Protein AF-A0A968MEV9-F1 (afdb_monomer)

Foldseek 3Di:
DPLPQDEDEAEAEDAPVVVVVCCVVPVVDPDPQQKDWDQPDDDSHQYTYIYGYLVSLVVVCVVPPPHDSVLSVQLSVQLNSVVSVVQDCPDPVSVVVSVVSSVVVSVVVVVVD

Nearest PDB structures (foldseek):
  7rkx-assembly1_A  TM=3.833E-01  e=2.761E+00  Homo sapiens
  9epq-assembly1_A  TM=3.760E-01  e=3.135E+00  Homo sapiens
  8xip-assembly1_B  TM=4.275E-01  e=3.559E+00  Homo sapiens

Sequence (113 aa):
MKLKFQGILVLFFVTITIYSKLMLNFLNHSYLTDVITFNENSKNIVNGSIFISLDRVTENANIYSGTNFLDELLRVIIHGILHLMGYDDNNAVNTSLMRQKENFYLNKLSLHF

pLDDT: mean 84.19, std 14.18, range [37.28, 96.06]

Structure (mmCIF, N/CA/C/O backbone):
data_AF-A0A968MEV9-F1
#
_entry.id   AF-A0A968MEV9-F1
#
loop_
_atom_site.group_PDB
_atom_site.id
_atom_site.type_symbol
_atom_site.label_atom_id
_atom_site.label_alt_id
_atom_site.label_comp_id
_atom_site.label_asym_id
_atom_site.label_entity_id
_atom_site.label_seq_id
_atom_site.pdbx_PDB_ins_code
_atom_site.Cartn_x
_atom_site.Cartn_y
_atom_site.Cartn_z
_atom_site.occupancy
_atom_site.B_iso_or_equiv
_atom_site.auth_seq_id
_atom_site.auth_comp_id
_atom_site.auth_asym_id
_atom_site.auth_atom_id
_atom_site.pdbx_PDB_model_num
ATOM 1 N N . MET A 1 1 ? -10.295 -20.964 -17.027 1.00 37.28 1 MET A N 1
ATOM 2 C CA . MET A 1 1 ? -8.833 -20.752 -17.101 1.00 37.28 1 MET A CA 1
ATOM 3 C C . MET A 1 1 ? -8.332 -20.470 -15.688 1.00 37.28 1 MET A C 1
ATOM 5 O O . MET A 1 1 ? -8.718 -19.456 -15.126 1.00 37.28 1 MET A O 1
ATOM 9 N N . LYS A 1 2 ? -7.603 -21.396 -15.047 1.00 41.38 2 LYS A N 1
ATOM 10 C CA . LYS A 1 2 ? -7.075 -21.170 -13.688 1.00 41.38 2 LYS A CA 1
ATOM 11 C C . LYS A 1 2 ? -5.880 -20.222 -13.799 1.00 41.38 2 LYS A C 1
ATOM 13 O O . LYS A 1 2 ? -4.815 -20.646 -14.233 1.00 41.38 2 LYS A O 1
ATOM 18 N N . LEU A 1 3 ? -6.078 -18.952 -13.458 1.00 46.81 3 LEU A N 1
ATOM 19 C CA . LEU A 1 3 ? -5.002 -17.974 -13.332 1.00 46.81 3 LEU A CA 1
ATOM 20 C C . LEU A 1 3 ? -4.097 -18.405 -12.168 1.00 46.81 3 LEU A C 1
ATOM 22 O O . LEU A 1 3 ? -4.409 -18.167 -11.006 1.00 46.81 3 LEU A O 1
ATOM 26 N N . LYS A 1 4 ? -3.012 -19.120 -12.474 1.00 49.62 4 LYS A N 1
ATOM 27 C CA . LYS A 1 4 ? -1.913 -19.353 -11.534 1.00 49.62 4 LYS A CA 1
ATOM 28 C C . LYS A 1 4 ? -0.908 -18.221 -11.723 1.00 49.62 4 LYS A C 1
ATOM 30 O O . LYS A 1 4 ? -0.006 -18.335 -12.544 1.00 49.62 4 LYS A O 1
ATOM 35 N N . PHE A 1 5 ? -1.094 -17.129 -10.990 1.00 62.66 5 PHE A N 1
ATOM 36 C CA . PHE A 1 5 ? -0.058 -16.114 -10.833 1.00 62.66 5 PHE A CA 1
ATOM 37 C C . PHE A 1 5 ? 0.939 -16.651 -9.803 1.00 62.66 5 PHE A C 1
ATOM 39 O O . PHE A 1 5 ? 0.657 -16.642 -8.609 1.00 62.66 5 PHE A O 1
ATOM 46 N N . GLN A 1 6 ? 2.057 -17.214 -10.256 1.00 71.44 6 GLN A N 1
ATOM 47 C CA . GLN A 1 6 ? 3.141 -17.630 -9.369 1.00 71.44 6 GLN A CA 1
ATOM 48 C C . GLN A 1 6 ? 4.305 -16.681 -9.616 1.00 71.44 6 GLN A C 1
ATOM 50 O O . GLN A 1 6 ? 4.988 -16.805 -10.628 1.00 71.44 6 GLN A O 1
ATOM 55 N N . GLY A 1 7 ? 4.461 -15.702 -8.733 1.00 84.19 7 GLY A N 1
ATOM 56 C CA . GLY A 1 7 ? 5.494 -14.680 -8.827 1.00 84.19 7 GLY A CA 1
ATOM 57 C C . GLY A 1 7 ? 6.005 -14.262 -7.457 1.00 84.19 7 GLY A C 1
ATOM 58 O O . GLY A 1 7 ? 5.650 -14.869 -6.443 1.00 84.19 7 GLY A O 1
ATOM 59 N N . ILE A 1 8 ? 6.886 -13.270 -7.450 1.00 89.38 8 ILE A N 1
ATOM 60 C CA . ILE A 1 8 ? 7.615 -12.809 -6.273 1.00 89.38 8 ILE A CA 1
ATOM 61 C C . ILE A 1 8 ? 7.134 -11.408 -5.919 1.00 89.38 8 ILE A C 1
ATOM 63 O O . ILE A 1 8 ? 7.180 -10.495 -6.742 1.00 89.38 8 ILE A O 1
ATOM 67 N N . LEU A 1 9 ? 6.710 -11.249 -4.669 1.00 92.44 9 LEU A N 1
ATOM 68 C CA . LEU A 1 9 ? 6.416 -9.955 -4.080 1.00 92.44 9 LEU A CA 1
ATOM 69 C C . LEU A 1 9 ? 7.501 -9.617 -3.063 1.00 92.44 9 LEU A C 1
ATOM 71 O O . LEU A 1 9 ? 7.747 -10.403 -2.146 1.00 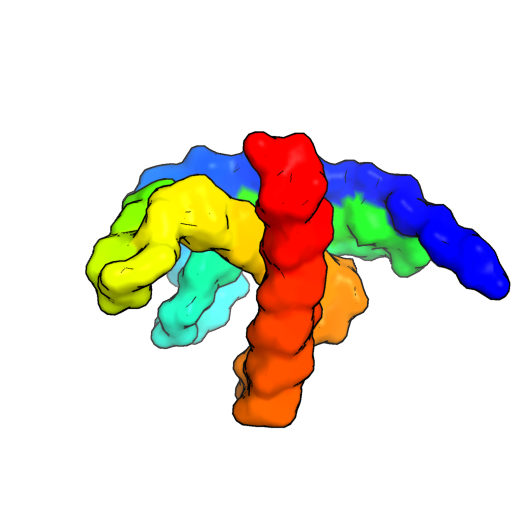92.44 9 LEU A O 1
ATOM 75 N N . VAL A 1 10 ? 8.120 -8.449 -3.206 1.00 95.19 10 VAL A N 1
ATOM 76 C CA . VAL A 1 10 ? 9.076 -7.926 -2.226 1.00 95.19 10 VAL A CA 1
ATOM 77 C C . VAL A 1 10 ? 8.439 -6.744 -1.503 1.00 95.19 10 VAL A C 1
ATOM 79 O O . VAL A 1 10 ? 8.006 -5.781 -2.131 1.00 95.19 10 VAL A O 1
ATOM 82 N N . LEU A 1 11 ? 8.365 -6.820 -0.175 1.00 94.88 11 LEU A N 1
ATOM 83 C CA . LEU A 1 11 ? 7.850 -5.741 0.666 1.00 94.88 11 LEU A CA 1
ATOM 84 C C . LEU A 1 11 ? 9.019 -5.015 1.332 1.00 94.88 11 LEU A C 1
ATOM 86 O O . LEU A 1 11 ? 9.791 -5.623 2.075 1.00 94.88 11 LEU A O 1
ATOM 90 N N . PHE A 1 12 ? 9.129 -3.714 1.086 1.00 95.62 12 PHE A N 1
ATOM 91 C CA . PHE A 1 12 ? 10.108 -2.838 1.715 1.00 95.62 12 PHE A CA 1
ATOM 92 C C . PHE A 1 12 ? 9.413 -1.937 2.732 1.00 95.62 12 PHE A C 1
ATOM 94 O O . PHE A 1 12 ? 8.670 -1.026 2.367 1.00 95.62 12 PHE A O 1
ATOM 101 N N . PHE A 1 13 ? 9.693 -2.157 4.014 1.00 94.31 13 PHE A N 1
ATOM 102 C CA . PHE A 1 13 ? 9.281 -1.247 5.080 1.00 94.31 13 PHE A CA 1
ATOM 103 C C . PHE A 1 13 ? 10.368 -0.201 5.289 1.00 94.31 13 PHE A C 1
ATOM 105 O O . PHE A 1 13 ? 11.518 -0.535 5.579 1.00 94.31 13 PHE A O 1
ATOM 112 N N . VAL A 1 14 ? 10.011 1.065 5.098 1.00 93.25 14 VAL A N 1
ATOM 113 C CA . VAL A 1 14 ? 10.964 2.175 5.068 1.00 93.25 14 VAL A CA 1
ATOM 114 C C . VAL A 1 14 ? 10.534 3.304 5.996 1.00 93.25 14 VAL A C 1
ATOM 116 O O . VAL A 1 14 ? 9.361 3.453 6.334 1.00 93.25 14 VAL A O 1
ATOM 119 N N . THR A 1 15 ? 11.498 4.126 6.399 1.00 91.31 15 THR A N 1
ATOM 120 C CA . THR A 1 15 ? 11.221 5.368 7.128 1.00 91.31 15 THR A CA 1
ATOM 121 C C . THR A 1 15 ? 10.630 6.419 6.194 1.00 91.31 15 THR A C 1
ATOM 123 O O . THR A 1 15 ? 10.892 6.402 4.984 1.00 91.31 15 THR A O 1
ATOM 126 N N . ILE A 1 16 ? 9.896 7.384 6.752 1.00 88.94 16 ILE A N 1
ATOM 127 C CA . ILE A 1 16 ? 9.340 8.520 6.003 1.00 88.94 16 ILE A CA 1
ATOM 128 C C . ILE A 1 16 ? 10.396 9.251 5.162 1.00 88.94 16 ILE A C 1
ATOM 130 O O . ILE A 1 16 ? 10.146 9.613 4.017 1.00 88.94 16 ILE A O 1
ATOM 134 N N . THR A 1 17 ? 11.622 9.395 5.673 1.00 90.31 17 THR A N 1
ATOM 135 C CA . THR A 1 17 ? 12.719 10.059 4.955 1.00 90.31 17 THR A CA 1
ATOM 136 C C . THR A 1 17 ? 13.110 9.319 3.676 1.00 90.31 17 THR A C 1
ATOM 138 O O . THR A 1 17 ? 13.394 9.953 2.659 1.00 90.31 17 THR A O 1
ATOM 141 N N 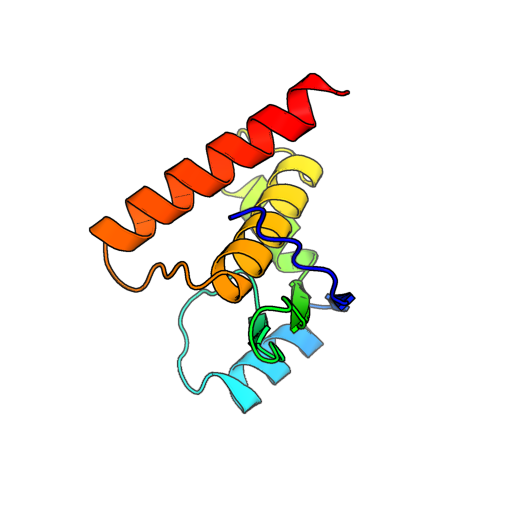. ILE A 1 18 ? 13.155 7.984 3.712 1.00 90.44 18 ILE A N 1
ATOM 142 C CA . ILE A 1 18 ? 13.447 7.167 2.526 1.00 90.44 18 ILE A CA 1
ATOM 143 C C . ILE A 1 18 ? 12.245 7.196 1.581 1.00 90.44 18 ILE A C 1
ATOM 145 O O . ILE A 1 18 ? 12.420 7.412 0.384 1.00 90.44 18 ILE A O 1
ATOM 149 N N . TYR A 1 19 ? 11.036 7.046 2.122 1.00 89.81 19 TYR A N 1
ATOM 150 C CA . TYR A 1 19 ? 9.796 7.054 1.352 1.00 89.81 19 TYR A CA 1
ATOM 151 C C . TYR A 1 19 ? 9.620 8.345 0.541 1.00 89.81 19 TYR A C 1
ATOM 153 O O . TYR A 1 19 ? 9.461 8.292 -0.676 1.00 89.81 19 TYR A O 1
ATOM 161 N N . SER A 1 20 ? 9.768 9.511 1.175 1.00 87.38 20 SER A N 1
ATOM 162 C CA . SER A 1 20 ? 9.648 10.812 0.507 1.00 87.38 20 SER A CA 1
ATOM 163 C C . SER A 1 20 ? 10.685 11.005 -0.601 1.00 87.38 20 SER A C 1
ATOM 165 O O . SER A 1 20 ? 10.376 11.571 -1.647 1.00 87.38 20 SER A O 1
ATOM 167 N N . LYS A 1 21 ? 11.914 10.498 -0.419 1.00 88.31 21 LYS A N 1
ATOM 168 C CA . LYS A 1 21 ? 12.934 10.515 -1.482 1.00 88.31 21 LYS A CA 1
ATOM 169 C C . LYS A 1 21 ? 12.526 9.645 -2.669 1.00 88.31 21 LYS A C 1
ATOM 171 O O . LYS A 1 21 ? 12.716 10.059 -3.808 1.00 88.31 21 LYS A O 1
ATOM 176 N N . LEU A 1 22 ? 11.964 8.462 -2.417 1.00 87.50 22 LEU A N 1
ATOM 177 C CA . LEU A 1 22 ? 11.455 7.592 -3.479 1.00 87.50 22 LEU A CA 1
ATOM 178 C C . LEU A 1 22 ? 10.298 8.260 -4.232 1.00 87.50 22 LEU A C 1
ATOM 180 O O . LEU A 1 22 ? 10.324 8.283 -5.459 1.00 87.50 22 LEU A O 1
ATOM 184 N N . MET A 1 23 ? 9.338 8.866 -3.525 1.00 84.12 23 MET A N 1
ATOM 185 C CA . MET A 1 23 ? 8.238 9.602 -4.163 1.00 84.12 23 MET A CA 1
ATOM 186 C C . MET A 1 23 ? 8.756 10.701 -5.097 1.00 84.12 23 MET A C 1
ATOM 188 O O . MET A 1 23 ? 8.340 10.769 -6.253 1.00 84.12 23 MET A O 1
ATOM 192 N N . LEU A 1 24 ? 9.693 11.528 -4.620 1.00 83.31 24 LEU A N 1
ATOM 193 C CA . LEU A 1 24 ? 10.280 12.611 -5.414 1.00 83.31 24 LEU A CA 1
ATOM 194 C C . LEU A 1 24 ? 11.005 12.090 -6.658 1.00 83.31 24 LEU A C 1
ATOM 196 O O . LEU A 1 24 ? 10.860 12.664 -7.732 1.00 83.31 24 LEU A O 1
ATOM 200 N N . ASN A 1 25 ? 11.766 11.004 -6.521 1.00 84.00 25 ASN A N 1
ATOM 201 C CA . ASN A 1 25 ? 12.588 10.480 -7.608 1.00 84.00 25 ASN A CA 1
ATOM 202 C C . ASN A 1 25 ? 11.783 9.732 -8.678 1.00 84.00 25 ASN A C 1
ATOM 204 O O . ASN A 1 25 ? 12.206 9.705 -9.832 1.00 84.00 25 ASN A O 1
ATOM 208 N N . PHE A 1 26 ? 10.673 9.089 -8.303 1.00 80.25 26 PHE A N 1
ATOM 209 C CA . PHE A 1 26 ? 9.972 8.151 -9.186 1.00 80.25 26 PHE A CA 1
ATOM 210 C C . PHE A 1 26 ? 8.570 8.588 -9.599 1.00 80.25 26 PHE A C 1
ATOM 212 O O . PHE A 1 26 ? 8.105 8.141 -10.645 1.00 80.25 26 PHE A O 1
ATOM 219 N N . LEU A 1 27 ? 7.888 9.437 -8.823 1.00 73.25 27 LEU A N 1
ATOM 220 C CA . LEU A 1 27 ? 6.476 9.739 -9.074 1.00 73.25 27 LEU A CA 1
ATOM 221 C C . LEU A 1 27 ? 6.201 11.162 -9.562 1.00 73.25 27 LEU A C 1
ATOM 223 O O . LEU A 1 27 ? 5.088 11.387 -10.021 1.00 73.25 27 LEU A O 1
ATOM 227 N N . ASN A 1 28 ? 7.169 12.094 -9.545 1.00 60.09 28 ASN A N 1
ATOM 228 C CA . ASN A 1 28 ? 7.095 13.472 -10.097 1.00 60.09 28 ASN A CA 1
ATOM 229 C C . ASN A 1 28 ? 5.841 14.313 -9.736 1.00 60.09 28 ASN A C 1
ATOM 231 O O . ASN A 1 28 ? 5.708 15.460 -10.167 1.00 60.09 28 ASN A O 1
ATOM 235 N N . HIS A 1 29 ? 4.938 13.779 -8.919 1.00 53.38 29 HIS A N 1
ATOM 236 C CA . HIS A 1 29 ? 3.664 14.345 -8.533 1.00 53.38 29 HIS A CA 1
ATOM 237 C C . HIS A 1 29 ? 3.425 14.056 -7.055 1.00 53.38 29 HIS A C 1
ATOM 239 O O . HIS A 1 29 ? 3.536 12.932 -6.572 1.00 53.38 29 HIS A O 1
ATOM 245 N N . SER A 1 30 ? 3.081 15.119 -6.341 1.00 46.12 30 SER A N 1
ATOM 246 C CA . SER A 1 30 ? 2.752 15.153 -4.923 1.00 46.12 30 SER A CA 1
ATOM 247 C C . SER A 1 30 ? 1.309 14.704 -4.670 1.00 46.12 30 SER A C 1
ATOM 249 O O . SER A 1 30 ? 0.536 15.440 -4.057 1.00 46.12 30 SER A O 1
ATOM 251 N N . TYR A 1 31 ? 0.911 13.534 -5.172 1.00 51.38 31 TYR A N 1
ATOM 252 C CA . TYR A 1 31 ? -0.292 12.887 -4.648 1.00 51.38 31 TYR A CA 1
ATOM 253 C C . TYR A 1 31 ? 0.075 12.195 -3.334 1.00 51.38 31 TYR A C 1
ATOM 255 O O . TYR A 1 31 ? 1.155 11.622 -3.213 1.00 51.38 31 TYR A O 1
ATOM 263 N N . LEU A 1 32 ? -0.803 12.292 -2.333 1.00 55.72 32 LEU A N 1
ATOM 264 C CA . LEU A 1 32 ? -0.718 11.537 -1.081 1.00 55.72 32 LEU A CA 1
ATOM 265 C C . LEU A 1 32 ? -0.920 10.052 -1.411 1.00 55.72 32 LEU A C 1
ATOM 267 O O . LEU A 1 32 ? -2.031 9.546 -1.315 1.00 55.72 32 LEU A O 1
ATOM 271 N N . THR A 1 33 ? 0.125 9.382 -1.896 1.00 68.44 33 THR A N 1
ATOM 272 C CA . THR A 1 33 ? 0.098 7.933 -2.101 1.00 68.44 33 THR A CA 1
ATOM 273 C C . THR A 1 33 ? 0.601 7.278 -0.824 1.00 68.44 33 THR A C 1
ATOM 275 O O . THR A 1 33 ? 1.669 7.614 -0.299 1.00 68.44 33 THR A O 1
ATOM 278 N N . ASP A 1 34 ? -0.188 6.348 -0.303 1.00 75.44 34 ASP A N 1
ATOM 279 C CA . ASP A 1 34 ? 0.112 5.631 0.940 1.00 75.44 34 ASP A CA 1
ATOM 280 C C . ASP A 1 34 ? 1.034 4.423 0.693 1.00 75.44 34 ASP A C 1
ATOM 282 O O . ASP A 1 34 ? 1.511 3.776 1.626 1.00 75.44 34 ASP A O 1
ATOM 286 N N . VAL A 1 35 ? 1.309 4.142 -0.583 1.00 87.12 35 VAL A N 1
ATOM 287 C CA . VAL A 1 35 ? 2.212 3.100 -1.054 1.00 87.12 35 VAL A CA 1
ATOM 288 C C . VAL A 1 35 ? 2.897 3.512 -2.360 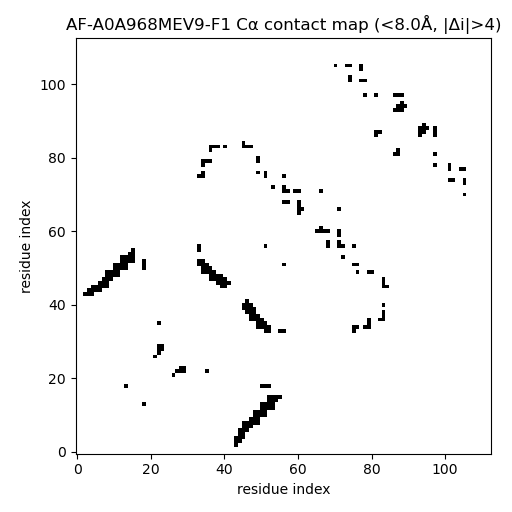1.00 87.12 35 VAL A C 1
ATOM 290 O O . VAL A 1 35 ? 2.320 4.236 -3.175 1.00 87.12 35 VAL A O 1
ATOM 293 N N . ILE A 1 36 ? 4.114 3.013 -2.589 1.00 89.50 36 ILE A N 1
ATOM 294 C CA . ILE A 1 36 ? 4.782 3.072 -3.898 1.00 89.50 36 ILE A CA 1
ATOM 295 C C . ILE A 1 36 ? 4.934 1.646 -4.405 1.00 89.50 36 ILE A C 1
ATOM 297 O O . ILE A 1 36 ? 5.513 0.795 -3.728 1.00 89.50 36 ILE A O 1
ATOM 301 N N . THR A 1 37 ? 4.431 1.395 -5.608 1.00 90.50 37 THR A N 1
ATOM 302 C CA . THR A 1 37 ? 4.441 0.069 -6.220 1.00 90.50 37 THR A CA 1
ATOM 303 C C . THR A 1 37 ? 5.259 0.097 -7.503 1.00 90.50 37 THR A C 1
ATOM 305 O O . THR A 1 37 ? 4.961 0.862 -8.418 1.00 90.50 37 THR A O 1
ATOM 308 N N . PHE A 1 38 ? 6.268 -0.766 -7.586 1.00 90.00 38 PHE A N 1
ATOM 309 C CA . PHE A 1 38 ? 7.029 -1.014 -8.806 1.00 90.00 38 PHE A CA 1
ATOM 310 C C . PHE A 1 38 ? 6.516 -2.294 -9.449 1.00 90.00 38 PHE A C 1
ATOM 312 O O . PHE A 1 38 ? 6.662 -3.387 -8.899 1.00 90.00 38 PHE A O 1
ATOM 319 N N . ASN A 1 39 ? 5.877 -2.136 -10.605 1.00 89.75 39 ASN A N 1
ATOM 320 C CA . ASN A 1 39 ? 5.334 -3.245 -11.369 1.00 89.75 39 ASN A CA 1
ATOM 321 C C . ASN A 1 39 ? 6.448 -3.913 -12.185 1.00 89.75 39 ASN A C 1
ATOM 323 O O . ASN A 1 39 ? 6.980 -3.323 -13.123 1.00 89.75 39 ASN A O 1
ATOM 327 N N . GLU A 1 40 ? 6.774 -5.151 -11.824 1.00 91.12 40 GLU A N 1
ATOM 328 C CA . GLU A 1 40 ? 7.804 -5.974 -12.466 1.00 91.12 40 GLU A CA 1
ATOM 329 C C . GLU A 1 40 ? 7.175 -7.213 -13.128 1.00 91.12 40 GLU A C 1
ATOM 331 O O . GLU A 1 40 ? 7.847 -8.218 -13.392 1.00 91.12 40 GLU A O 1
ATOM 336 N N . ASN A 1 41 ? 5.859 -7.167 -13.371 1.00 86.75 41 ASN A N 1
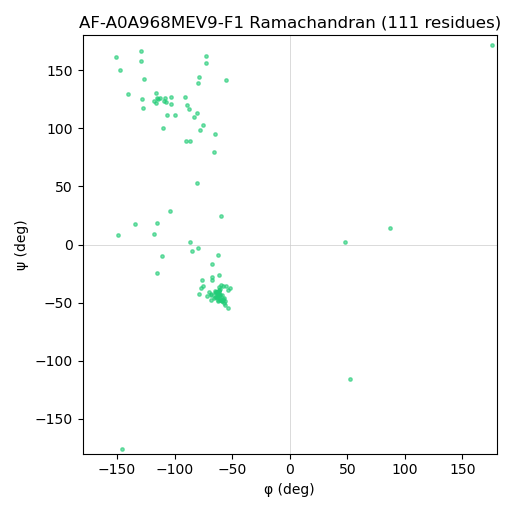ATOM 337 C CA . ASN A 1 41 ? 5.094 -8.276 -13.919 1.00 86.75 41 ASN A CA 1
ATOM 338 C C . ASN A 1 41 ? 5.684 -8.755 -15.249 1.00 86.75 41 ASN A C 1
ATOM 340 O O . ASN A 1 41 ? 6.072 -7.973 -16.118 1.00 86.75 41 ASN A O 1
ATOM 344 N N . SER A 1 42 ? 5.664 -10.073 -15.449 1.00 84.94 42 SER A N 1
ATOM 345 C CA . SER A 1 42 ? 6.058 -10.694 -16.713 1.00 84.94 42 SER A CA 1
ATOM 346 C C . SER A 1 42 ? 4.960 -11.629 -17.191 1.00 84.94 42 SER A C 1
ATOM 348 O O . SER A 1 42 ? 4.638 -12.624 -16.539 1.00 84.94 42 SER A O 1
ATOM 350 N N . LYS A 1 43 ? 4.373 -11.323 -18.353 1.00 83.88 43 LYS A N 1
ATOM 351 C CA . LYS A 1 43 ? 3.228 -12.060 -18.914 1.00 83.88 43 LYS A CA 1
ATOM 352 C C . LYS A 1 43 ? 2.090 -12.171 -17.883 1.00 83.88 43 LYS A C 1
ATOM 354 O O . LYS A 1 43 ? 1.529 -11.164 -17.477 1.00 83.88 43 LYS A O 1
ATOM 359 N N . ASN A 1 44 ? 1.777 -13.393 -17.452 1.00 81.88 44 ASN A N 1
ATOM 360 C CA . ASN A 1 44 ? 0.711 -13.711 -16.502 1.00 81.88 44 ASN A CA 1
ATOM 361 C C . ASN A 1 44 ? 1.269 -14.020 -15.103 1.00 81.88 44 ASN A C 1
ATOM 363 O O . ASN A 1 44 ? 0.701 -14.838 -14.381 1.00 81.88 44 ASN A O 1
ATOM 367 N N . ILE A 1 45 ? 2.414 -13.439 -14.745 1.00 86.19 45 ILE A N 1
ATOM 368 C CA . ILE A 1 45 ? 3.048 -13.587 -13.435 1.00 86.19 45 ILE A CA 1
ATOM 369 C C . ILE A 1 45 ? 3.048 -12.222 -12.754 1.00 86.19 45 ILE A C 1
ATOM 371 O O . ILE A 1 45 ? 3.539 -11.251 -13.329 1.00 86.19 45 ILE A O 1
ATOM 375 N N . VAL A 1 46 ? 2.506 -12.175 -11.534 1.00 86.81 46 VAL A N 1
ATOM 376 C CA . VAL A 1 46 ? 2.542 -10.973 -10.698 1.00 86.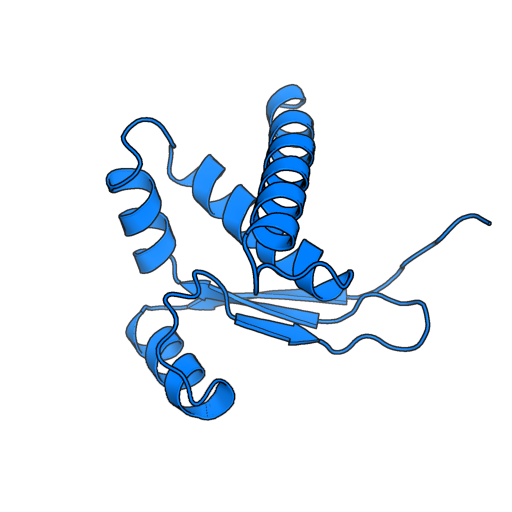81 46 VAL A CA 1
ATOM 377 C C . VAL A 1 46 ? 3.877 -10.920 -9.969 1.00 86.81 46 VAL A C 1
ATOM 379 O O . VAL A 1 46 ? 4.113 -11.732 -9.077 1.00 86.81 46 VAL A O 1
ATOM 382 N N . ASN A 1 47 ? 4.728 -9.979 -10.362 1.00 90.06 47 ASN A N 1
ATOM 383 C CA . ASN A 1 47 ? 5.986 -9.671 -9.699 1.00 90.06 47 ASN A CA 1
ATOM 384 C C . ASN A 1 47 ? 6.022 -8.180 -9.387 1.00 90.06 47 ASN A C 1
ATOM 386 O O . ASN A 1 47 ? 5.606 -7.354 -10.202 1.00 90.06 47 ASN A O 1
ATOM 390 N N . GLY A 1 48 ? 6.573 -7.824 -8.240 1.00 91.88 48 GLY A N 1
ATOM 391 C CA . GLY A 1 48 ? 6.793 -6.420 -7.959 1.00 91.88 48 GLY A CA 1
ATOM 392 C C . GLY A 1 48 ? 7.341 -6.157 -6.580 1.00 91.88 48 GLY A C 1
ATOM 393 O O . GLY A 1 48 ? 7.388 -7.027 -5.704 1.00 91.88 48 GLY A O 1
ATOM 394 N N . SER A 1 49 ? 7.701 -4.897 -6.404 1.00 94.25 49 SER A N 1
ATOM 395 C CA . SER A 1 49 ? 8.204 -4.368 -5.151 1.00 94.25 49 SER A CA 1
ATOM 396 C C . SER A 1 49 ? 7.241 -3.317 -4.619 1.00 94.25 49 SER A C 1
ATOM 398 O O . SER A 1 49 ? 6.847 -2.404 -5.346 1.00 94.25 49 SER A O 1
ATOM 400 N N . ILE A 1 50 ? 6.862 -3.439 -3.351 1.00 93.69 50 ILE A N 1
ATOM 401 C CA . ILE A 1 50 ? 5.963 -2.506 -2.670 1.00 93.69 50 ILE A CA 1
ATOM 402 C C . ILE A 1 50 ? 6.741 -1.836 -1.542 1.00 93.69 50 ILE A C 1
ATOM 404 O O . ILE A 1 50 ? 7.256 -2.511 -0.651 1.00 93.69 50 ILE A O 1
ATOM 408 N N . PHE A 1 51 ? 6.816 -0.510 -1.573 1.00 94.81 51 PHE A N 1
ATOM 409 C CA . PHE A 1 51 ? 7.453 0.300 -0.540 1.00 94.81 51 PHE A CA 1
ATOM 410 C C . PHE A 1 51 ? 6.387 0.934 0.343 1.00 94.81 51 PHE A C 1
ATOM 412 O O . PHE A 1 51 ? 5.474 1.597 -0.151 1.00 94.81 51 PHE A O 1
ATOM 419 N N . ILE A 1 52 ? 6.525 0.731 1.651 1.00 93.56 52 ILE A N 1
ATOM 420 C CA . ILE A 1 52 ? 5.541 1.116 2.661 1.00 93.56 52 ILE A CA 1
ATOM 421 C C . ILE A 1 52 ? 6.246 1.923 3.747 1.00 93.56 52 ILE A C 1
ATOM 423 O O . ILE A 1 52 ? 7.219 1.456 4.347 1.00 93.56 52 ILE A O 1
ATOM 427 N N . SER A 1 53 ? 5.741 3.125 4.024 1.00 93.19 53 SER A N 1
ATOM 428 C CA . SER A 1 53 ? 6.171 3.911 5.180 1.00 93.19 53 SER A CA 1
ATOM 429 C C . SER A 1 53 ? 5.350 3.529 6.408 1.00 93.19 53 SER A C 1
ATOM 431 O O . SER A 1 53 ? 4.142 3.751 6.445 1.00 93.19 53 SER A O 1
ATOM 433 N N . LEU A 1 54 ? 6.006 2.983 7.437 1.00 91.81 54 LEU A N 1
ATOM 434 C CA . LEU A 1 54 ? 5.328 2.654 8.699 1.00 91.81 54 LEU A CA 1
ATOM 435 C C . LEU A 1 54 ? 4.860 3.908 9.450 1.00 91.81 54 LEU A C 1
ATOM 437 O O . LEU A 1 54 ? 3.854 3.861 10.157 1.00 91.81 54 LEU A O 1
ATOM 441 N N . ASP A 1 55 ? 5.552 5.032 9.255 1.00 91.25 55 ASP A N 1
ATOM 442 C CA . ASP A 1 55 ? 5.140 6.336 9.773 1.00 91.25 55 ASP A CA 1
ATOM 443 C C . ASP A 1 55 ? 3.792 6.750 9.158 1.00 91.25 55 ASP A C 1
ATOM 445 O O . ASP A 1 55 ? 2.853 7.055 9.890 1.00 91.25 55 ASP A O 1
ATOM 449 N N . ARG A 1 56 ? 3.646 6.643 7.826 1.00 89.50 56 ARG A N 1
ATOM 450 C CA . ARG A 1 56 ? 2.380 6.925 7.120 1.00 89.50 56 ARG A CA 1
ATOM 451 C C . ARG A 1 56 ? 1.250 5.992 7.542 1.00 89.50 56 ARG A C 1
ATOM 453 O O . ARG A 1 56 ? 0.140 6.459 7.765 1.00 89.50 56 ARG A O 1
ATOM 460 N N . VAL A 1 57 ? 1.530 4.696 7.690 1.00 91.19 57 VAL A N 1
ATOM 461 C CA . VAL A 1 57 ? 0.550 3.716 8.198 1.00 91.19 57 VAL A CA 1
ATOM 462 C C . VAL A 1 57 ? 0.076 4.112 9.597 1.00 91.19 57 VAL A C 1
ATOM 464 O O . VAL A 1 57 ? -1.118 4.089 9.880 1.00 91.19 57 VAL A O 1
ATOM 467 N N . THR A 1 58 ? 0.999 4.524 10.467 1.00 90.31 58 THR A N 1
ATOM 468 C CA . THR A 1 58 ? 0.672 4.970 11.828 1.00 90.31 58 THR A CA 1
ATOM 469 C C . THR A 1 58 ? -0.164 6.249 11.811 1.00 90.31 58 THR A C 1
ATOM 471 O O . THR A 1 58 ? -1.166 6.340 12.519 1.00 90.31 58 THR A O 1
ATOM 474 N N . GLU A 1 59 ? 0.209 7.231 10.990 1.00 88.94 59 GLU A N 1
ATOM 475 C CA . GLU A 1 59 ? -0.566 8.461 10.804 1.00 88.94 59 GLU A CA 1
ATOM 476 C C . GLU A 1 59 ? -1.981 8.165 10.304 1.00 88.94 59 GLU A C 1
ATOM 478 O O . GLU A 1 59 ? -2.945 8.650 10.893 1.00 88.94 59 GLU A O 1
ATOM 483 N N . ASN A 1 60 ? -2.121 7.333 9.271 1.00 86.50 60 ASN A N 1
ATOM 484 C CA . ASN A 1 60 ? -3.419 6.951 8.723 1.00 86.50 60 ASN A CA 1
ATOM 485 C C . ASN A 1 60 ? -4.279 6.233 9.771 1.00 86.50 60 ASN A C 1
ATOM 487 O O . ASN A 1 60 ? -5.433 6.614 9.967 1.00 86.50 60 ASN A O 1
ATOM 491 N N . ALA A 1 61 ? -3.719 5.261 10.497 1.00 87.62 61 ALA A N 1
ATOM 492 C CA . ALA A 1 61 ? -4.428 4.553 11.563 1.00 87.62 61 ALA A CA 1
ATOM 493 C C . ALA A 1 61 ? -4.951 5.509 12.655 1.00 87.62 61 ALA A C 1
ATOM 495 O O . ALA A 1 61 ? -6.046 5.316 13.175 1.00 87.62 61 ALA A O 1
ATOM 496 N N . ASN A 1 62 ? -4.207 6.576 12.967 1.00 85.31 62 ASN A N 1
ATOM 497 C CA . ASN A 1 62 ? -4.634 7.591 13.935 1.00 85.31 62 ASN A CA 1
ATOM 498 C C . ASN A 1 62 ? -5.683 8.565 13.368 1.00 85.31 62 ASN A C 1
ATOM 500 O O . ASN A 1 62 ? -6.592 8.978 14.091 1.00 85.31 62 ASN A O 1
ATOM 504 N N . ILE A 1 63 ? -5.564 8.948 12.091 1.00 82.31 63 ILE A N 1
ATOM 505 C CA . ILE A 1 63 ? -6.508 9.849 11.406 1.00 82.31 63 ILE A CA 1
ATOM 506 C C . ILE A 1 63 ? -7.878 9.180 11.275 1.00 82.31 63 ILE A C 1
ATOM 508 O O . ILE A 1 63 ? -8.909 9.788 11.567 1.00 82.31 63 ILE A O 1
ATOM 512 N N . TYR A 1 64 ? -7.898 7.917 10.858 1.00 72.69 64 TYR A N 1
ATOM 513 C CA . TYR A 1 64 ? -9.115 7.130 10.751 1.00 72.69 64 TYR A CA 1
ATOM 514 C C . TYR A 1 64 ? -9.395 6.489 12.110 1.00 72.69 64 TYR A C 1
ATOM 516 O O . TYR A 1 64 ? -8.948 5.376 12.373 1.00 72.69 64 TYR A O 1
ATOM 524 N N . SER A 1 65 ? -10.130 7.205 12.972 1.00 52.69 65 SER A N 1
ATOM 525 C CA . SER A 1 65 ? -10.347 6.949 14.414 1.00 52.69 65 SER A CA 1
ATOM 526 C C . SER A 1 65 ? -11.004 5.604 14.815 1.00 52.69 65 SER A C 1
ATOM 528 O O . SER A 1 65 ? -11.611 5.506 15.878 1.00 52.69 65 SER A O 1
ATOM 530 N N . GLY A 1 66 ? -10.897 4.557 13.997 1.00 62.09 66 GLY A N 1
ATOM 531 C CA . GLY A 1 66 ? -11.383 3.202 14.261 1.00 62.09 66 GLY A CA 1
ATOM 532 C C . GLY A 1 66 ? -10.559 2.080 13.618 1.00 62.09 66 GLY A C 1
ATOM 533 O O . GLY A 1 66 ? -10.986 0.930 13.675 1.00 62.09 66 GLY A O 1
ATOM 534 N N . THR A 1 67 ? -9.403 2.378 13.017 1.00 71.94 67 THR A N 1
ATOM 535 C CA . THR A 1 67 ? -8.521 1.371 12.397 1.00 71.94 67 THR A CA 1
ATOM 536 C C . THR A 1 67 ? -7.277 1.182 13.250 1.00 71.94 67 THR A C 1
ATOM 538 O O . THR A 1 67 ? -6.553 2.136 13.519 1.00 71.94 67 THR A O 1
ATOM 541 N N . ASN A 1 68 ? -7.014 -0.046 13.699 1.00 87.50 68 ASN A N 1
ATOM 542 C CA . ASN A 1 68 ? -5.749 -0.333 14.368 1.00 87.50 68 ASN A CA 1
ATOM 543 C C . ASN A 1 68 ? -4.600 -0.340 13.337 1.00 87.50 68 ASN A C 1
ATOM 545 O O . ASN A 1 68 ? -4.817 -0.466 12.131 1.00 87.50 68 ASN A O 1
ATOM 549 N N . PHE A 1 69 ? -3.363 -0.220 13.822 1.00 90.25 69 PHE A N 1
ATOM 550 C CA . PHE A 1 69 ? -2.169 -0.199 12.972 1.00 90.25 69 PHE A CA 1
ATOM 551 C C . PHE A 1 69 ? -2.075 -1.405 12.023 1.00 90.25 69 PHE A C 1
ATOM 553 O O . PHE A 1 69 ? -1.665 -1.249 10.876 1.00 90.25 69 PHE A O 1
ATOM 560 N N . LEU A 1 70 ? -2.448 -2.605 12.483 1.00 90.50 70 LEU A N 1
ATOM 561 C CA . LEU A 1 70 ? -2.350 -3.824 11.678 1.00 90.50 70 LEU A CA 1
ATOM 562 C C . LEU A 1 70 ? -3.365 -3.834 10.533 1.00 90.50 70 LEU A C 1
ATOM 564 O O . LEU A 1 70 ? -3.003 -4.204 9.419 1.00 90.50 70 LEU A O 1
ATOM 568 N N . ASP A 1 71 ? -4.596 -3.393 10.773 1.00 90.06 71 ASP A N 1
ATOM 569 C CA . ASP A 1 71 ? -5.630 -3.307 9.740 1.00 90.06 71 ASP A CA 1
ATOM 570 C C . ASP A 1 71 ? -5.244 -2.300 8.654 1.00 90.06 71 ASP A C 1
ATOM 572 O O . ASP A 1 71 ? -5.414 -2.578 7.465 1.00 90.06 71 ASP A O 1
ATOM 576 N N . GLU A 1 72 ? -4.670 -1.159 9.044 1.00 92.00 72 GLU A N 1
ATOM 577 C CA . GLU A 1 72 ? -4.169 -0.174 8.084 1.00 92.00 72 GLU A CA 1
ATOM 578 C C . GLU A 1 72 ? -2.949 -0.704 7.321 1.00 92.00 72 GLU A C 1
ATOM 580 O O . GLU A 1 72 ? -2.889 -0.593 6.097 1.00 92.00 72 GLU A O 1
ATOM 585 N N . LEU A 1 73 ? -2.010 -1.367 8.002 1.00 92.81 73 LEU A N 1
ATOM 586 C CA . LEU A 1 73 ? -0.864 -1.998 7.350 1.00 92.81 73 LEU A CA 1
ATOM 587 C C . LEU A 1 73 ? -1.313 -3.023 6.299 1.00 92.81 73 LEU A C 1
ATOM 589 O O . LEU A 1 73 ? -0.825 -3.016 5.167 1.00 92.81 73 LEU A O 1
ATOM 593 N N . LEU A 1 74 ? -2.262 -3.892 6.657 1.00 92.94 74 LEU A N 1
ATOM 594 C CA . LEU A 1 74 ? -2.826 -4.883 5.744 1.00 92.94 74 LEU A CA 1
ATOM 595 C C . LEU A 1 74 ? -3.556 -4.216 4.580 1.00 92.94 74 LEU A C 1
ATOM 597 O O . LEU A 1 74 ? -3.403 -4.662 3.441 1.00 92.94 74 LEU A O 1
ATOM 601 N N . ARG A 1 75 ? -4.303 -3.137 4.834 1.00 93.19 75 ARG A N 1
ATOM 602 C CA . ARG A 1 75 ? -4.982 -2.369 3.785 1.00 93.19 75 ARG A CA 1
ATOM 603 C C . ARG A 1 75 ? -3.979 -1.810 2.786 1.00 93.19 75 ARG A C 1
ATOM 605 O O . ARG A 1 75 ? -4.179 -1.998 1.590 1.00 93.19 75 ARG A O 1
ATOM 612 N N . VAL A 1 76 ? -2.897 -1.194 3.257 1.00 93.06 76 VAL A N 1
ATOM 613 C CA . VAL A 1 76 ? -1.839 -0.629 2.405 1.00 93.06 76 VAL A CA 1
ATOM 614 C C . VAL A 1 76 ? -1.124 -1.721 1.597 1.00 93.06 76 VAL A C 1
ATOM 616 O O . VAL A 1 76 ? 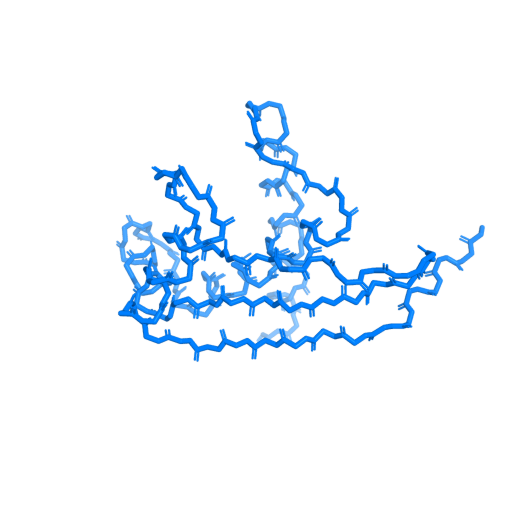-0.887 -1.549 0.399 1.00 93.06 76 VAL A O 1
ATOM 619 N N . ILE A 1 77 ? -0.848 -2.887 2.196 1.00 94.00 77 ILE A N 1
ATOM 620 C CA . ILE A 1 77 ? -0.286 -4.043 1.472 1.00 94.00 77 ILE A CA 1
ATOM 621 C C . ILE A 1 77 ? -1.251 -4.519 0.376 1.00 94.00 77 ILE A C 1
ATOM 623 O O . ILE A 1 77 ? -0.839 -4.716 -0.769 1.00 94.00 77 ILE A O 1
ATOM 627 N N . ILE A 1 78 ? -2.535 -4.692 0.703 1.00 94.19 78 ILE A N 1
ATOM 628 C CA . ILE A 1 78 ? -3.561 -5.107 -0.263 1.00 94.19 78 ILE A CA 1
ATOM 629 C C . ILE A 1 78 ? -3.680 -4.084 -1.389 1.00 94.19 78 ILE A C 1
ATOM 631 O O . ILE A 1 78 ? -3.741 -4.479 -2.549 1.00 94.19 78 ILE A O 1
ATOM 635 N N . HIS A 1 79 ? -3.673 -2.793 -1.068 1.00 93.44 79 HIS A N 1
ATOM 636 C CA . HIS A 1 79 ? -3.721 -1.708 -2.041 1.00 93.44 79 HIS A CA 1
ATOM 637 C C . HIS A 1 79 ? -2.550 -1.797 -3.035 1.00 93.44 79 HIS A C 1
ATOM 639 O O . HIS A 1 79 ? -2.770 -1.816 -4.247 1.00 93.44 79 HIS A O 1
ATOM 645 N N . GLY A 1 80 ? -1.316 -1.981 -2.551 1.00 92.75 80 GLY A N 1
ATOM 646 C CA . GLY A 1 80 ? -0.154 -2.178 -3.427 1.00 92.75 80 GLY A CA 1
ATOM 647 C C . 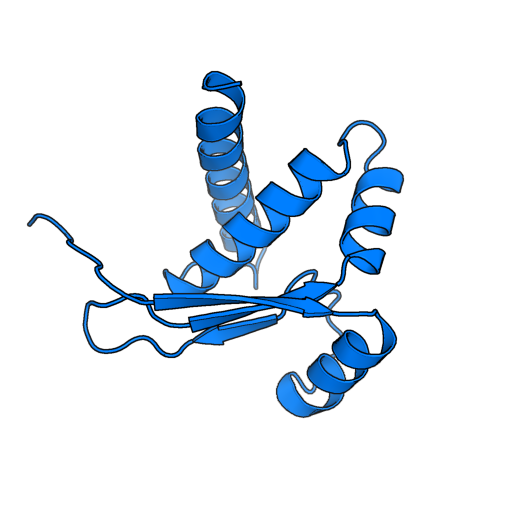GLY A 1 80 ? -0.263 -3.433 -4.309 1.00 92.75 80 GLY A C 1
ATOM 648 O O . GLY A 1 80 ? 0.032 -3.389 -5.503 1.00 92.75 80 GLY A O 1
ATOM 649 N N . ILE A 1 81 ? -0.770 -4.548 -3.769 1.00 92.94 81 ILE A N 1
ATOM 650 C CA . ILE A 1 81 ? -1.016 -5.770 -4.557 1.00 92.94 81 ILE A CA 1
ATOM 651 C C . ILE A 1 81 ? -2.096 -5.533 -5.623 1.00 92.94 81 ILE A C 1
ATOM 653 O O . ILE A 1 81 ? -1.960 -6.004 -6.753 1.00 92.94 81 ILE A O 1
ATOM 657 N N . LEU A 1 82 ? -3.159 -4.795 -5.301 1.00 92.94 82 LEU A N 1
ATOM 658 C CA . LEU A 1 82 ? -4.220 -4.458 -6.250 1.00 92.94 82 LEU A CA 1
ATOM 659 C C . LEU A 1 82 ? -3.679 -3.631 -7.423 1.00 92.94 82 LEU A C 1
ATOM 661 O O . LEU A 1 82 ? -4.030 -3.928 -8.568 1.00 92.94 82 LEU A O 1
ATOM 665 N N . HIS A 1 83 ? -2.766 -2.689 -7.180 1.00 91.56 83 HIS A N 1
ATOM 666 C CA . HIS A 1 83 ? -2.063 -1.992 -8.261 1.00 91.56 83 HIS A CA 1
ATOM 667 C C . HIS A 1 83 ? -1.249 -2.936 -9.150 1.00 91.56 83 HIS A C 1
ATOM 669 O O . HIS A 1 83 ? -1.334 -2.850 -10.377 1.00 91.56 83 HIS A O 1
ATOM 675 N N . LEU A 1 84 ? -0.525 -3.900 -8.570 1.00 90.62 84 LEU A N 1
ATOM 676 C CA . LEU A 1 84 ? 0.181 -4.926 -9.355 1.00 90.62 84 LEU A CA 1
ATOM 677 C C . LEU A 1 84 ? -0.772 -5.790 -10.193 1.00 90.62 84 LEU A C 1
ATOM 679 O O . LEU A 1 84 ? -0.379 -6.319 -11.232 1.00 90.62 84 LEU A O 1
ATOM 683 N N . MET A 1 85 ? -2.028 -5.921 -9.769 1.00 90.31 85 MET A N 1
ATOM 684 C CA . MET A 1 85 ? -3.081 -6.630 -10.499 1.00 90.31 85 MET A CA 1
ATOM 685 C C . MET A 1 85 ? -3.826 -5.752 -11.520 1.00 90.31 85 MET A C 1
ATOM 687 O O . MET A 1 85 ? -4.752 -6.243 -12.168 1.00 90.31 85 MET A O 1
ATOM 691 N N . GLY A 1 86 ? -3.434 -4.485 -11.684 1.00 89.38 86 GLY A N 1
ATOM 692 C CA . GLY A 1 86 ? -4.012 -3.560 -12.662 1.00 89.38 86 GLY A CA 1
ATOM 693 C C . GLY A 1 86 ? -5.248 -2.797 -12.183 1.00 89.38 86 GLY A C 1
ATOM 694 O O . GLY A 1 86 ? -5.952 -2.221 -13.010 1.00 89.38 86 GLY A O 1
ATOM 695 N N . TYR A 1 87 ? -5.534 -2.792 -10.879 1.00 91.44 87 TYR A N 1
ATOM 696 C CA . TYR A 1 87 ? -6.506 -1.857 -10.312 1.00 91.44 87 TYR A CA 1
ATOM 697 C C . TYR A 1 87 ? -5.850 -0.481 -10.146 1.00 91.44 87 TYR A C 1
ATOM 699 O O . TYR A 1 87 ? -4.670 -0.375 -9.818 1.00 91.44 87 TYR A O 1
ATOM 707 N N . ASP A 1 88 ? -6.627 0.570 -10.358 1.00 88.56 88 ASP A N 1
ATOM 708 C CA . ASP A 1 88 ? -6.191 1.961 -10.245 1.00 88.56 88 ASP A CA 1
ATOM 709 C C . ASP A 1 88 ? -7.187 2.711 -9.344 1.00 88.56 88 ASP A C 1
ATOM 711 O O . ASP A 1 88 ? -8.283 2.206 -9.071 1.00 88.56 88 ASP A O 1
ATOM 715 N N . ASP A 1 89 ? -6.825 3.902 -8.892 1.00 89.38 89 ASP A N 1
ATOM 716 C CA . ASP A 1 89 ? -7.626 4.804 -8.060 1.00 89.38 89 ASP A CA 1
ATOM 717 C C . ASP A 1 89 ? -7.582 6.262 -8.548 1.00 89.38 89 ASP A C 1
ATOM 719 O O . ASP A 1 89 ? -8.025 7.175 -7.854 1.00 89.38 89 ASP A O 1
ATOM 723 N N . ASN A 1 90 ? -7.160 6.468 -9.798 1.00 87.81 90 ASN A N 1
ATOM 724 C CA . ASN A 1 90 ? -7.060 7.768 -10.468 1.00 87.81 90 ASN A CA 1
ATOM 725 C C . ASN A 1 90 ? -8.377 8.558 -10.669 1.00 87.81 90 ASN A C 1
ATOM 727 O O . ASN A 1 90 ? -8.345 9.711 -11.103 1.00 87.81 90 ASN A O 1
ATOM 731 N N . ASN A 1 91 ? -9.543 7.964 -10.405 1.00 90.62 91 ASN A N 1
ATOM 732 C CA . ASN A 1 91 ? -10.846 8.628 -10.487 1.00 90.62 91 ASN A CA 1
ATOM 733 C C . ASN A 1 91 ? -11.843 8.000 -9.509 1.00 90.62 91 ASN A C 1
ATOM 735 O O . ASN A 1 91 ? -11.683 6.853 -9.111 1.00 90.62 91 ASN A O 1
ATOM 739 N N . ALA A 1 92 ? -12.929 8.711 -9.194 1.00 92.12 92 ALA A N 1
ATOM 740 C CA . ALA A 1 92 ? -13.888 8.301 -8.165 1.00 92.12 92 ALA A CA 1
ATOM 741 C C . ALA A 1 92 ? -14.490 6.892 -8.359 1.00 92.12 92 ALA A C 1
ATOM 743 O O . ALA A 1 92 ? -14.725 6.185 -7.377 1.00 92.12 92 ALA A O 1
ATOM 744 N N . VAL A 1 93 ? -14.734 6.468 -9.606 1.00 95.06 93 VAL A N 1
ATOM 745 C CA . VAL A 1 93 ? -15.275 5.128 -9.902 1.00 95.06 93 VAL A CA 1
ATOM 746 C C . VAL A 1 93 ? -14.231 4.062 -9.577 1.00 95.06 93 VAL A C 1
ATOM 748 O O . VAL A 1 93 ? -14.524 3.093 -8.873 1.00 95.06 93 VAL A O 1
ATOM 751 N N . ASN A 1 94 ? -13.002 4.279 -10.037 1.00 93.06 94 ASN A N 1
ATOM 752 C C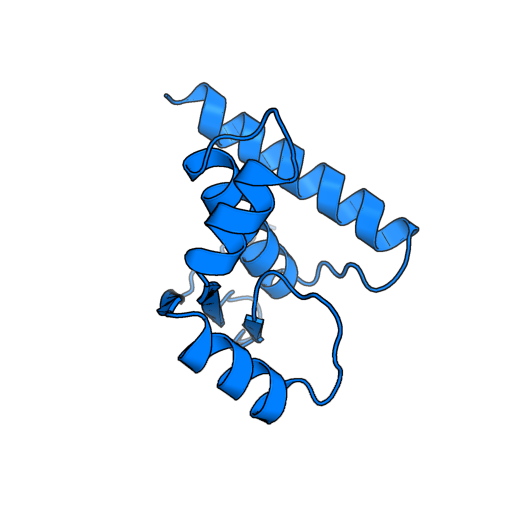A . ASN A 1 94 ? -11.862 3.407 -9.788 1.00 93.06 94 ASN A CA 1
ATOM 753 C C . ASN A 1 94 ? -11.507 3.351 -8.295 1.00 93.06 94 ASN A C 1
ATOM 755 O O . ASN A 1 94 ? -11.402 2.260 -7.737 1.00 93.06 94 ASN A O 1
ATOM 759 N N . THR A 1 95 ? -11.471 4.498 -7.609 1.00 91.56 95 THR A N 1
ATOM 760 C CA . THR A 1 95 ? -11.276 4.576 -6.156 1.00 91.56 95 THR A CA 1
ATOM 761 C C . THR A 1 95 ? -12.340 3.766 -5.413 1.00 91.56 95 THR A C 1
ATOM 763 O O . THR A 1 95 ? -12.013 2.989 -4.519 1.00 91.56 95 THR A O 1
ATOM 766 N N . SER A 1 96 ? -13.620 3.890 -5.786 1.00 94.31 96 SER A N 1
ATOM 767 C CA . SER A 1 96 ? -14.697 3.121 -5.148 1.00 94.31 96 SER A CA 1
ATOM 768 C C . SER A 1 96 ? -14.508 1.613 -5.329 1.00 94.31 96 SER A C 1
ATOM 770 O O . SER A 1 96 ? -14.635 0.852 -4.365 1.00 94.31 96 SER A O 1
ATOM 772 N N . LEU A 1 97 ? -14.162 1.171 -6.542 1.00 95.69 97 LEU A N 1
ATOM 773 C CA . LEU A 1 97 ? -13.878 -0.236 -6.819 1.00 95.69 97 LEU A CA 1
ATOM 774 C C . LEU A 1 97 ? -12.667 -0.734 -6.019 1.00 95.69 97 LEU A C 1
ATOM 776 O O . LEU A 1 97 ? -12.726 -1.820 -5.436 1.00 95.69 97 LEU A O 1
ATOM 780 N N . MET A 1 98 ? -11.595 0.055 -5.955 1.00 93.88 98 MET A N 1
ATOM 781 C CA . MET A 1 98 ? -10.401 -0.272 -5.181 1.00 93.88 98 MET A CA 1
ATOM 782 C C . MET A 1 98 ? -10.732 -0.423 -3.693 1.00 93.88 98 MET A C 1
ATOM 784 O O . MET A 1 98 ? -10.436 -1.468 -3.114 1.00 93.88 98 MET A O 1
ATOM 788 N N . ARG A 1 99 ? -11.472 0.523 -3.098 1.00 93.19 99 ARG A N 1
ATOM 789 C CA . ARG A 1 99 ? -11.927 0.433 -1.697 1.00 93.19 99 ARG A CA 1
ATOM 790 C C . ARG A 1 99 ? -12.813 -0.787 -1.436 1.00 93.19 99 ARG A C 1
ATOM 792 O O . ARG A 1 99 ? -12.679 -1.437 -0.398 1.00 93.19 99 ARG A O 1
ATOM 799 N N . GLN A 1 100 ? -13.693 -1.146 -2.373 1.00 95.94 100 GLN A N 1
ATOM 800 C CA . GLN A 1 100 ? -14.492 -2.372 -2.265 1.00 95.94 100 GLN A CA 1
ATOM 801 C C . GLN A 1 100 ? -13.609 -3.627 -2.248 1.00 95.94 100 GLN A C 1
ATOM 803 O O . GLN A 1 100 ? -13.851 -4.537 -1.452 1.00 95.94 100 GLN A O 1
ATOM 808 N N . LYS A 1 101 ? -12.574 -3.682 -3.096 1.00 96.06 101 LYS A N 1
ATOM 809 C CA . LYS A 1 101 ? -11.623 -4.802 -3.133 1.00 96.06 101 LYS A CA 1
ATOM 810 C C . LYS A 1 101 ? -10.754 -4.868 -1.883 1.00 96.06 101 LYS A C 1
ATOM 812 O O . LYS A 1 101 ? -10.611 -5.957 -1.332 1.00 96.06 101 LYS A O 1
ATOM 817 N N . GLU A 1 102 ? -10.241 -3.737 -1.407 1.00 94.31 102 GLU A N 1
ATOM 818 C CA . GLU A 1 102 ? -9.515 -3.655 -0.136 1.00 94.31 102 GLU A CA 1
ATOM 819 C C . GLU A 1 102 ? -10.345 -4.247 1.001 1.00 94.31 102 GLU A C 1
ATOM 821 O O . GLU A 1 102 ? -9.906 -5.192 1.648 1.00 94.31 102 GLU A O 1
ATOM 826 N N . ASN A 1 103 ? -11.578 -3.760 1.188 1.00 93.50 103 ASN A N 1
ATOM 827 C CA . ASN A 1 103 ? -12.466 -4.226 2.255 1.00 93.50 103 ASN A CA 1
ATOM 828 C C . ASN A 1 103 ? -12.809 -5.713 2.117 1.00 93.50 103 ASN A C 1
ATOM 830 O O . ASN A 1 103 ? -12.870 -6.430 3.113 1.00 93.50 103 ASN A O 1
ATOM 834 N N . PHE A 1 104 ? -13.018 -6.194 0.889 1.00 94.56 104 PHE A N 1
ATOM 835 C CA . PHE A 1 104 ? -13.258 -7.612 0.640 1.00 94.56 104 PHE A CA 1
ATOM 836 C C . PHE A 1 104 ? -12.093 -8.481 1.136 1.00 94.56 104 PHE A C 1
ATOM 838 O O . PHE A 1 104 ? -12.330 -9.465 1.837 1.00 94.56 104 PHE A O 1
ATOM 845 N N . TYR A 1 105 ? -10.849 -8.127 0.798 1.00 94.25 105 TYR A N 1
ATOM 846 C CA . TYR A 1 105 ? -9.677 -8.911 1.198 1.00 94.25 105 TYR A CA 1
ATOM 847 C C . TYR A 1 105 ? -9.312 -8.725 2.672 1.00 94.25 105 TYR A C 1
ATOM 849 O O . TYR A 1 105 ? -8.956 -9.711 3.313 1.00 94.25 105 TYR A O 1
ATOM 857 N N . LEU A 1 106 ? -9.484 -7.522 3.231 1.00 91.81 106 LEU A N 1
ATOM 858 C CA . LEU A 1 106 ? -9.321 -7.271 4.666 1.00 91.81 106 LEU A CA 1
ATOM 859 C C . LEU A 1 106 ? -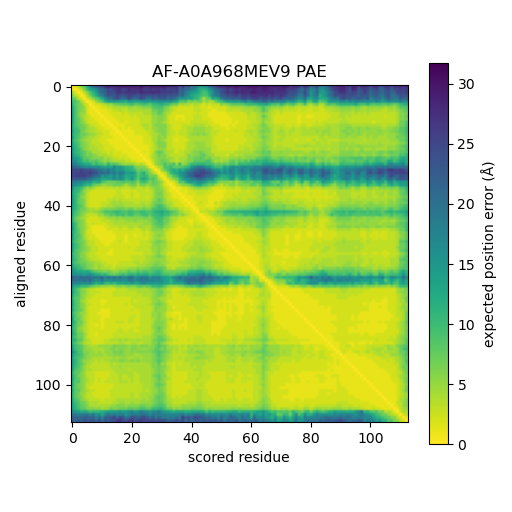10.238 -8.195 5.475 1.00 91.81 106 LEU A C 1
ATOM 861 O O . LEU A 1 106 ? -9.762 -8.972 6.294 1.00 91.81 106 LEU A O 1
ATOM 865 N N . ASN A 1 107 ? -11.533 -8.223 5.141 1.00 90.81 107 ASN A N 1
ATOM 866 C CA . ASN A 1 107 ? -12.505 -9.092 5.809 1.00 90.81 107 ASN A CA 1
ATOM 867 C C . ASN A 1 107 ? -12.148 -10.579 5.690 1.00 90.81 107 ASN A C 1
ATOM 869 O O . ASN A 1 107 ? -12.399 -11.353 6.609 1.00 90.81 107 ASN A O 1
ATOM 873 N N . LYS A 1 108 ? -11.563 -11.009 4.565 1.00 89.94 108 LYS A N 1
ATOM 874 C CA . LYS A 1 108 ? -11.108 -12.397 4.404 1.00 89.94 108 LYS A CA 1
ATOM 875 C C . LYS A 1 108 ? -9.936 -12.746 5.319 1.00 89.94 108 LYS A C 1
ATOM 877 O O . LYS A 1 108 ? -9.843 -13.903 5.711 1.00 89.94 108 LYS A O 1
ATOM 882 N N . LEU A 1 109 ? -9.079 -11.786 5.660 1.00 85.19 109 LEU A N 1
ATOM 883 C CA . LEU A 1 109 ? -7.983 -11.977 6.612 1.00 85.19 109 LEU A CA 1
ATOM 884 C C . LEU A 1 109 ? -8.488 -11.928 8.058 1.00 85.19 109 LEU A C 1
ATOM 886 O O . LEU A 1 109 ? -8.126 -12.793 8.850 1.00 85.19 109 LEU A O 1
ATOM 890 N N . SER A 1 110 ? -9.379 -10.989 8.383 1.00 71.06 110 SER A N 1
ATOM 891 C CA . SER A 1 110 ? -9.940 -10.830 9.733 1.00 71.06 110 SER A CA 1
ATOM 892 C C . SER A 1 110 ? -10.842 -11.990 10.179 1.00 71.06 110 SER A C 1
ATOM 894 O O . SER A 1 110 ? -11.095 -12.132 11.363 1.00 71.06 110 SER A O 1
ATOM 896 N N . LEU A 1 111 ? -11.329 -12.835 9.260 1.00 58.31 111 LEU A N 1
ATOM 897 C CA . LEU A 1 111 ? -12.090 -14.056 9.583 1.00 58.31 111 LEU A CA 1
ATOM 898 C C . LEU A 1 111 ? -11.207 -15.245 10.009 1.00 58.31 111 LEU A C 1
ATOM 900 O O . LEU A 1 111 ? -11.732 -16.318 10.311 1.00 58.31 111 LEU A O 1
ATOM 904 N N . HIS A 1 112 ? -9.883 -15.087 9.979 1.00 50.81 112 HIS A N 1
ATOM 905 C CA . HIS A 1 112 ? -8.912 -16.142 10.277 1.00 50.81 112 HIS A CA 1
ATOM 906 C C . HIS A 1 112 ? -8.012 -15.841 11.489 1.00 50.81 112 HIS A C 1
ATOM 908 O O . HIS A 1 112 ? -7.086 -16.611 11.745 1.00 50.81 112 HIS A O 1
ATOM 914 N N . PHE A 1 113 ? -8.313 -14.782 12.246 1.00 43.47 113 PHE A N 1
ATOM 915 C CA . PHE A 1 113 ? -7.685 -14.423 13.522 1.00 43.47 113 PHE A CA 1
ATOM 916 C C . PHE A 1 113 ? -8.760 -14.175 14.583 1.00 43.47 113 PHE A C 1
ATOM 918 O O . PHE A 1 113 ? -8.443 -14.372 15.776 1.00 43.47 113 PHE A O 1
#

Secondary structure (DSSP, 8-state):
--------EEEEEE-HHHHHHHHHHHH-S----S-EEEE--BTTB--EEEEEEHHHHHHHHHHSTT--HHHHHHHHHHHHHHHHTT---SSHHHHHHHHHHHHHHHHHHHTT-

Solvent-accessible surface area (backbone atoms only — not comparable to full-atom values): 6524 Å² total; per-residue (Å²): 132,88,84,71,62,74,56,53,77,44,80,43,81,39,53,55,74,56,46,55,51,49,44,61,75,74,55,84,58,94,67,93,65,77,53,49,65,47,78,58,56,55,93,74,23,52,25,34,41,35,42,36,31,58,58,58,32,48,50,48,19,62,70,45,84,85,42,52,57,66,60,36,45,51,43,45,52,46,48,38,51,39,45,64,72,70,50,56,57,94,44,76,70,39,34,50,52,45,52,52,51,37,52,53,54,50,53,64,54,64,76,75,115

Radius of gyration: 14.41 Å; Cα contacts (8 Å, |Δi|>4): 146; chains: 1; bounding box: 29×36×33 Å

Mean predicted aligned error: 6.07 Å